Protein AF-A0A517WUX0-F1 (afdb_monomer_lite)

Secondary structure (DSSP, 8-state):
--HHHHHHHHTTHHHHHHHHHHHHHHHHHHHHHT-S-HHHHHHHHHHHHHTSS------PPP----PPPPP-

Sequence (72 aa):
MSRLRKIYQDCDVFTKAEALVDKSRARAEELAESVDNEDFKQLLKFFCETVLAEETPEEKPEPNVLMPQPIS

Radius of gyration: 21.58 Å; chains: 1; bounding box: 57×37×49 Å

Organism: NCBI:txid2527964

Foldseek 3Di:
DPVVVVVCVVVVVVVVVVVVLVVVLVVLLVVLVPDPDPVSSVVSVVCSCPVSNDPPPPPPPDPPPPDDDDDD

Structure (mmCIF, N/CA/C/O backbone):
data_AF-A0A517WUX0-F1
#
_entry.id   AF-A0A517WUX0-F1
#
loop_
_atom_site.group_PDB
_atom_site.id
_atom_site.type_symbol
_atom_site.label_atom_id
_atom_site.label_alt_id
_atom_site.label_comp_id
_atom_site.label_asym_id
_atom_site.label_entity_id
_atom_site.label_seq_id
_atom_site.pdbx_PDB_ins_code
_atom_site.Cartn_x
_atom_site.Cartn_y
_atom_site.Cartn_z
_atom_site.occupancy
_atom_site.B_iso_or_equiv
_atom_site.auth_seq_id
_atom_site.auth_comp_id
_atom_site.auth_asym_id
_atom_site.auth_atom_id
_atom_site.pdbx_PDB_model_num
ATOM 1 N N . MET A 1 1 ? 18.994 13.196 -28.945 1.00 53.16 1 MET A N 1
ATOM 2 C CA . MET A 1 1 ? 18.359 12.992 -27.619 1.00 53.16 1 MET A CA 1
ATOM 3 C C . MET A 1 1 ? 17.871 11.541 -27.405 1.00 53.16 1 MET A C 1
ATOM 5 O O . MET A 1 1 ? 16.900 11.332 -26.697 1.00 53.16 1 MET A O 1
ATOM 9 N N . SER A 1 2 ? 18.524 10.508 -27.966 1.00 61.09 2 SER A N 1
ATOM 10 C CA . SER A 1 2 ? 17.937 9.142 -28.019 1.00 61.09 2 SER A CA 1
ATOM 11 C C . SER A 1 2 ? 18.667 8.093 -27.170 1.00 61.09 2 SER A C 1
ATOM 13 O O . SER A 1 2 ? 18.100 7.057 -26.843 1.00 61.09 2 SER A O 1
ATOM 15 N N . ARG A 1 3 ? 19.926 8.351 -26.793 1.00 71.06 3 ARG A N 1
ATOM 16 C CA . ARG A 1 3 ? 20.772 7.389 -26.066 1.00 71.06 3 ARG A CA 1
ATOM 17 C C . ARG A 1 3 ? 20.389 7.261 -24.589 1.00 71.06 3 ARG A C 1
ATOM 19 O O . ARG A 1 3 ? 20.416 6.164 -24.055 1.00 71.06 3 ARG A O 1
ATOM 26 N N . LEU A 1 4 ? 19.978 8.365 -23.962 1.00 69.06 4 LEU A N 1
ATOM 27 C CA . LEU A 1 4 ? 19.586 8.390 -22.551 1.00 69.06 4 LEU A CA 1
ATOM 28 C C . LEU A 1 4 ? 18.289 7.601 -22.309 1.00 69.06 4 LEU A C 1
ATOM 30 O O . LEU A 1 4 ? 18.235 6.768 -21.416 1.00 69.06 4 LEU A O 1
ATOM 34 N N . ARG A 1 5 ? 17.279 7.784 -23.174 1.00 64.75 5 ARG A N 1
ATOM 35 C CA . ARG A 1 5 ? 16.014 7.027 -23.124 1.00 64.75 5 ARG A CA 1
ATOM 36 C C . ARG A 1 5 ? 16.238 5.519 -23.267 1.00 64.75 5 ARG A C 1
ATOM 38 O O . ARG A 1 5 ? 15.592 4.747 -22.572 1.00 64.75 5 ARG A O 1
ATOM 45 N N . LYS A 1 6 ? 17.184 5.128 -24.125 1.00 70.75 6 LYS A N 1
ATOM 46 C CA . LYS A 1 6 ? 17.552 3.727 -24.346 1.00 70.75 6 LYS A CA 1
ATOM 47 C C . LYS A 1 6 ? 18.238 3.113 -23.123 1.00 70.75 6 LYS A C 1
ATOM 49 O O . LYS A 1 6 ? 17.869 2.026 -22.727 1.00 70.75 6 LYS A O 1
ATOM 54 N N . ILE A 1 7 ? 19.120 3.856 -22.449 1.00 71.31 7 ILE A N 1
ATOM 55 C CA . ILE A 1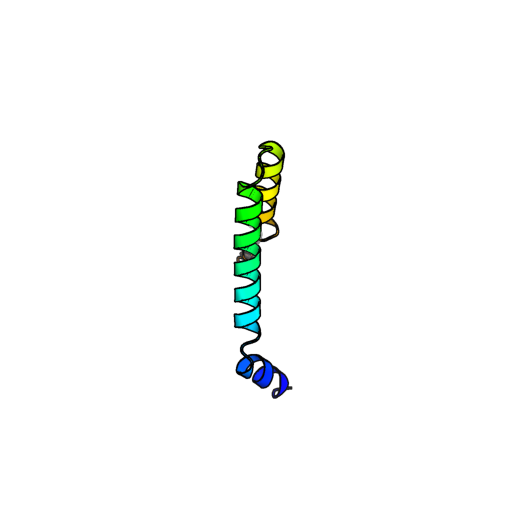 7 ? 19.732 3.415 -21.182 1.00 71.31 7 ILE A CA 1
ATOM 56 C C . ILE A 1 7 ? 18.678 3.241 -20.077 1.00 71.31 7 ILE A C 1
ATOM 58 O O . ILE A 1 7 ? 18.720 2.253 -19.357 1.00 71.31 7 ILE A O 1
ATOM 62 N N . TYR A 1 8 ? 17.710 4.156 -19.948 1.00 62.91 8 TYR A N 1
ATOM 63 C CA . TYR A 1 8 ? 16.630 4.001 -18.961 1.00 62.91 8 TYR A CA 1
ATOM 64 C C . TYR A 1 8 ? 15.737 2.781 -19.233 1.00 62.91 8 TYR A C 1
ATOM 66 O O . TYR A 1 8 ? 15.306 2.130 -18.283 1.00 62.91 8 TYR A O 1
ATOM 74 N N . GLN A 1 9 ? 15.487 2.467 -20.508 1.00 63.88 9 GLN A N 1
ATOM 75 C CA . GLN A 1 9 ? 14.782 1.248 -20.917 1.00 63.88 9 GLN A CA 1
ATOM 76 C C . GLN A 1 9 ? 15.622 -0.006 -20.645 1.00 63.88 9 GLN A C 1
ATOM 78 O O . GLN A 1 9 ? 15.130 -0.940 -20.027 1.00 63.88 9 GLN A O 1
ATOM 83 N N . ASP A 1 10 ? 16.900 -0.002 -21.029 1.00 68.31 10 ASP A N 1
ATOM 84 C CA . ASP A 1 10 ? 17.813 -1.139 -20.850 1.00 68.31 10 ASP A CA 1
ATOM 85 C C . ASP A 1 10 ? 18.105 -1.427 -19.362 1.00 68.31 10 ASP A C 1
ATOM 87 O O . ASP A 1 10 ? 18.383 -2.564 -18.985 1.00 68.31 10 ASP A O 1
ATOM 91 N N . CYS A 1 11 ? 18.045 -0.411 -18.494 1.00 70.56 11 CYS A N 1
ATOM 92 C CA . CYS A 1 11 ? 18.227 -0.553 -17.045 1.00 70.56 11 CYS A CA 1
ATOM 93 C C . CYS A 1 11 ? 16.935 -0.869 -16.273 1.00 70.56 11 CYS A C 1
ATOM 95 O O . CYS A 1 11 ? 17.000 -1.030 -15.046 1.00 70.56 11 CYS A O 1
ATOM 97 N N . ASP A 1 12 ? 15.800 -0.967 -16.975 1.00 69.50 12 ASP A N 1
ATOM 98 C CA . ASP A 1 12 ? 14.488 -1.316 -16.421 1.00 69.50 12 ASP A CA 1
ATOM 99 C C . ASP A 1 12 ? 14.102 -0.451 -15.205 1.00 69.50 12 ASP A C 1
ATOM 101 O O . ASP A 1 12 ? 13.567 -0.904 -14.193 1.00 69.50 12 ASP A O 1
ATOM 105 N N . VAL A 1 13 ? 14.484 0.828 -15.261 1.00 72.50 13 VAL A N 1
ATOM 106 C CA . VAL A 1 13 ? 14.444 1.728 -14.098 1.00 72.50 13 VAL A CA 1
ATOM 107 C C . VAL A 1 13 ? 13.006 2.063 -13.712 1.00 72.50 13 VAL A C 1
ATOM 109 O O . VAL A 1 13 ? 12.715 2.219 -12.531 1.00 72.50 13 VAL A O 1
ATOM 112 N N . PHE A 1 14 ? 12.112 2.131 -14.699 1.00 73.25 14 PHE A N 1
ATOM 113 C CA . PHE A 1 14 ? 10.691 2.398 -14.488 1.00 73.25 14 PHE A CA 1
ATOM 114 C C . PHE A 1 14 ? 10.003 1.232 -13.777 1.00 73.25 14 PHE A C 1
ATOM 116 O O . PHE A 1 14 ? 9.397 1.455 -12.738 1.00 73.25 14 PHE A O 1
ATOM 123 N N . THR A 1 15 ? 10.219 -0.004 -14.229 1.00 75.56 15 THR A N 1
ATOM 124 C CA . THR A 1 15 ? 9.699 -1.220 -13.581 1.00 75.56 15 THR A CA 1
ATOM 125 C C . THR A 1 15 ? 10.205 -1.362 -12.146 1.00 75.56 15 THR A C 1
ATOM 127 O O . THR A 1 15 ? 9.460 -1.706 -11.232 1.00 75.56 15 THR A O 1
ATOM 130 N N . LYS A 1 16 ? 11.486 -1.051 -11.903 1.00 76.94 16 LYS A N 1
ATOM 131 C CA . LYS A 1 16 ? 12.049 -1.053 -10.543 1.00 76.94 16 LYS A CA 1
ATOM 132 C C . LYS A 1 16 ? 11.456 0.038 -9.658 1.00 76.94 16 LYS A C 1
ATOM 134 O O . LYS A 1 16 ? 11.305 -0.188 -8.461 1.00 76.94 16 LYS A O 1
ATOM 139 N N . ALA A 1 17 ? 11.170 1.213 -10.214 1.00 80.56 17 ALA A N 1
ATOM 140 C CA . ALA A 1 17 ? 10.521 2.288 -9.477 1.00 80.56 17 ALA A CA 1
ATOM 141 C C . ALA A 1 17 ? 9.085 1.900 -9.104 1.00 80.56 17 ALA A C 1
ATOM 143 O O . ALA A 1 17 ? 8.718 2.042 -7.943 1.00 80.56 17 ALA A O 1
ATOM 144 N N . GLU A 1 18 ? 8.332 1.325 -10.042 1.00 81.56 18 GLU A N 1
ATOM 145 C CA . GLU A 1 18 ? 6.986 0.783 -9.816 1.00 81.56 18 GLU A CA 1
ATOM 146 C C . GLU A 1 18 ? 6.994 -0.263 -8.693 1.00 81.56 18 GLU A C 1
ATOM 148 O O . GLU A 1 18 ? 6.321 -0.097 -7.682 1.00 81.56 18 GLU A O 1
ATOM 153 N N . ALA A 1 19 ? 7.897 -1.246 -8.764 1.00 83.50 19 ALA A N 1
ATOM 154 C CA . ALA A 1 19 ? 8.032 -2.267 -7.724 1.00 83.50 19 ALA A CA 1
ATOM 155 C C . ALA A 1 19 ? 8.386 -1.695 -6.335 1.00 83.50 19 ALA A C 1
ATOM 157 O O . ALA A 1 19 ? 8.017 -2.262 -5.302 1.00 83.50 19 ALA A O 1
ATOM 158 N N . LEU A 1 20 ? 9.134 -0.586 -6.279 1.00 84.62 20 LEU A N 1
ATOM 159 C CA . LEU A 1 20 ? 9.425 0.107 -5.021 1.00 84.62 20 LEU A CA 1
ATOM 160 C C . LEU A 1 20 ? 8.201 0.855 -4.488 1.00 84.62 20 LEU A C 1
ATOM 162 O O . LEU A 1 20 ? 7.996 0.864 -3.272 1.00 84.62 20 LEU A O 1
ATOM 166 N N . VAL A 1 21 ? 7.403 1.454 -5.371 1.00 85.50 21 VAL 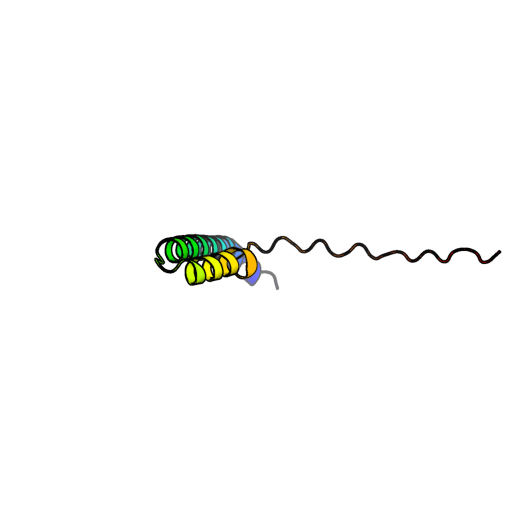A N 1
ATOM 167 C CA . VAL A 1 21 ? 6.144 2.120 -5.021 1.00 85.50 21 VAL A CA 1
ATOM 168 C C . VAL A 1 21 ? 5.142 1.100 -4.484 1.00 85.50 21 VAL A C 1
ATOM 170 O O . VAL A 1 21 ? 4.636 1.291 -3.378 1.00 85.50 21 VAL A O 1
ATOM 173 N N . ASP A 1 22 ? 4.959 -0.030 -5.166 1.00 85.62 22 ASP A N 1
ATOM 174 C CA . ASP A 1 22 ? 4.068 -1.113 -4.730 1.00 85.62 22 ASP A CA 1
ATOM 175 C C . ASP A 1 22 ? 4.462 -1.647 -3.355 1.00 85.62 22 ASP A C 1
ATOM 177 O O . ASP A 1 22 ? 3.643 -1.767 -2.441 1.00 85.62 22 ASP A O 1
ATOM 181 N N . LYS A 1 23 ? 5.762 -1.898 -3.161 1.00 88.44 23 LYS A N 1
ATOM 182 C CA . LYS A 1 23 ? 6.296 -2.333 -1.869 1.00 88.44 23 LYS A CA 1
ATOM 183 C C . LYS A 1 23 ? 6.080 -1.286 -0.777 1.00 88.44 23 LYS A C 1
ATOM 185 O O . LYS A 1 23 ? 5.833 -1.643 0.375 1.00 88.44 23 LYS A O 1
ATOM 190 N N . SER A 1 24 ? 6.214 -0.004 -1.112 1.00 87.06 24 SER A N 1
ATOM 191 C CA . SER A 1 24 ? 5.977 1.090 -0.171 1.00 87.06 24 SER A CA 1
ATOM 192 C C . SER A 1 24 ? 4.508 1.166 0.239 1.00 87.06 24 SER A C 1
ATOM 194 O O . SER A 1 24 ? 4.233 1.360 1.422 1.00 87.06 24 SER A O 1
ATOM 196 N N . ARG A 1 25 ? 3.578 0.976 -0.706 1.00 87.56 25 ARG A N 1
ATOM 197 C CA . ARG A 1 25 ? 2.134 0.942 -0.445 1.00 87.56 25 ARG A CA 1
ATOM 198 C C . ARG A 1 25 ? 1.765 -0.219 0.472 1.00 87.56 25 ARG A C 1
ATOM 200 O O . ARG A 1 25 ? 1.207 0.019 1.537 1.00 87.56 25 ARG A O 1
ATOM 207 N N . ALA A 1 26 ? 2.170 -1.439 0.119 1.00 89.19 26 ALA A N 1
ATOM 208 C CA . ALA A 1 26 ? 1.892 -2.628 0.925 1.00 89.19 26 ALA A CA 1
ATOM 209 C C . ALA A 1 26 ? 2.405 -2.469 2.366 1.00 89.19 26 ALA A C 1
ATOM 211 O O . ALA A 1 26 ? 1.712 -2.777 3.331 1.00 89.19 26 ALA A O 1
ATOM 212 N N . ARG A 1 27 ? 3.604 -1.897 2.529 1.00 89.56 27 ARG A N 1
ATOM 213 C CA . ARG A 1 27 ? 4.166 -1.626 3.855 1.00 89.56 27 ARG A CA 1
ATOM 214 C C . ARG A 1 27 ? 3.388 -0.559 4.631 1.00 89.56 27 ARG A C 1
ATOM 216 O O . ARG A 1 27 ? 3.309 -0.643 5.854 1.00 89.56 27 ARG A O 1
ATOM 223 N N . ALA A 1 28 ? 2.869 0.462 3.953 1.00 89.31 28 ALA A N 1
ATOM 224 C CA . ALA A 1 28 ? 2.050 1.495 4.582 1.00 89.31 28 ALA A CA 1
ATOM 225 C C . ALA A 1 28 ? 0.698 0.933 5.051 1.00 89.31 28 ALA A C 1
ATOM 227 O O . ALA A 1 28 ? 0.255 1.267 6.148 1.00 89.31 28 ALA A O 1
ATOM 228 N N . GLU A 1 29 ? 0.098 0.027 4.278 1.00 89.50 29 GLU A N 1
ATOM 229 C CA . GLU A 1 29 ? -1.133 -0.682 4.643 1.00 89.50 29 GLU A CA 1
ATOM 230 C C . GLU A 1 29 ? -0.922 -1.618 5.839 1.00 89.50 29 GLU A C 1
ATOM 232 O O . GLU A 1 29 ? -1.680 -1.557 6.807 1.00 89.50 29 GLU A O 1
ATOM 237 N N . GLU A 1 30 ? 0.147 -2.422 5.830 1.00 93.44 30 GLU A N 1
ATOM 238 C CA . GLU A 1 30 ? 0.528 -3.257 6.978 1.00 93.44 30 GLU A CA 1
ATOM 239 C C . GLU A 1 30 ? 0.742 -2.415 8.241 1.00 93.44 30 GLU A C 1
ATOM 241 O O . GLU A 1 30 ? 0.285 -2.778 9.328 1.00 93.44 30 GLU A O 1
ATOM 246 N N . LEU A 1 31 ? 1.409 -1.263 8.103 1.00 91.38 31 LEU A N 1
ATOM 247 C CA . LEU A 1 31 ? 1.621 -0.343 9.214 1.00 91.38 31 LEU A CA 1
ATOM 248 C C . LEU A 1 31 ? 0.290 0.204 9.736 1.00 91.38 31 LEU A C 1
ATOM 250 O O . LEU A 1 31 ? 0.079 0.191 10.946 1.00 91.38 31 LEU A O 1
ATOM 254 N N . ALA A 1 32 ? -0.603 0.647 8.851 1.00 91.31 32 ALA A N 1
ATOM 255 C CA . ALA A 1 32 ? -1.921 1.145 9.228 1.00 91.31 32 ALA A CA 1
ATOM 256 C C . ALA A 1 32 ? -2.733 0.084 9.986 1.00 91.31 32 ALA A C 1
ATOM 258 O O . ALA A 1 32 ? -3.345 0.397 11.004 1.00 91.31 32 ALA A O 1
ATOM 259 N N . GLU A 1 33 ? -2.702 -1.173 9.540 1.00 90.31 33 GLU A N 1
ATOM 260 C CA . GLU A 1 33 ? -3.431 -2.262 10.197 1.00 90.31 33 GLU A CA 1
ATOM 261 C C . GLU A 1 33 ? -2.834 -2.629 11.564 1.00 90.31 33 GLU A C 1
ATOM 263 O O . GLU A 1 33 ? -3.572 -2.962 12.488 1.00 90.31 33 GLU A O 1
ATOM 268 N N . SER A 1 34 ? -1.513 -2.496 11.723 1.00 94.50 34 SER A N 1
ATOM 269 C CA . SER A 1 34 ? -0.812 -2.768 12.986 1.00 94.50 34 SER A CA 1
ATOM 270 C C . SER A 1 34 ? -1.039 -1.727 14.092 1.00 94.50 34 SER A C 1
ATOM 272 O O . SER A 1 34 ? -0.592 -1.928 15.220 1.00 94.50 34 SER A O 1
ATOM 274 N N . VAL A 1 35 ? -1.696 -0.603 13.791 1.00 94.62 35 VAL A N 1
ATOM 275 C CA . VAL A 1 35 ? -1.978 0.454 14.767 1.00 94.62 35 VAL A CA 1
ATOM 276 C C . VAL A 1 35 ? -3.203 0.096 15.615 1.00 94.62 35 VAL A C 1
ATOM 278 O O . VAL A 1 35 ? -4.284 -0.143 15.088 1.00 94.62 35 VAL A O 1
ATOM 281 N N . ASP A 1 36 ? -3.062 0.143 16.941 1.00 91.88 36 ASP A N 1
ATOM 282 C CA . ASP A 1 36 ? -4.156 -0.155 17.885 1.00 91.88 36 ASP A CA 1
ATOM 283 C C . ASP A 1 36 ? -5.192 0.977 18.010 1.00 91.88 36 ASP A C 1
ATOM 285 O O . ASP A 1 36 ? -6.339 0.753 18.391 1.00 91.88 36 ASP A O 1
ATOM 289 N N . ASN A 1 37 ? -4.788 2.221 17.739 1.00 95.31 37 ASN A N 1
ATOM 290 C CA . ASN A 1 37 ? -5.682 3.372 17.810 1.00 95.31 37 ASN A CA 1
ATOM 291 C C . ASN A 1 37 ? -6.529 3.471 16.533 1.00 95.31 37 ASN A C 1
ATOM 293 O O . ASN A 1 37 ? -6.005 3.762 15.459 1.00 95.31 37 ASN A O 1
ATOM 297 N N . GLU A 1 38 ? -7.837 3.269 16.666 1.00 92.75 38 GLU A N 1
ATOM 298 C CA . GLU A 1 38 ? -8.759 3.222 15.525 1.00 92.75 38 GLU A CA 1
ATOM 299 C C . GLU A 1 38 ? -8.844 4.544 14.744 1.00 92.75 38 GLU A C 1
ATOM 301 O O . GLU A 1 38 ? -8.818 4.519 13.513 1.00 92.75 38 GLU A O 1
ATOM 306 N N . ASP A 1 39 ? -8.838 5.699 15.418 1.00 92.62 39 ASP A N 1
ATOM 307 C CA . ASP A 1 39 ? -8.863 7.007 14.742 1.00 92.62 39 ASP A CA 1
ATOM 308 C C . ASP A 1 39 ? -7.597 7.218 13.895 1.00 92.62 39 ASP A C 1
ATOM 310 O O . ASP A 1 39 ? -7.640 7.699 12.759 1.00 92.62 39 ASP A O 1
ATOM 314 N N . PHE A 1 40 ? -6.444 6.818 14.435 1.00 91.69 40 PHE A N 1
ATOM 315 C CA . PHE A 1 40 ? -5.164 6.924 13.746 1.00 91.69 40 PHE A CA 1
ATOM 316 C C . PHE A 1 40 ? -5.043 5.909 12.603 1.00 91.69 40 PHE A C 1
ATOM 318 O O . PHE A 1 40 ? -4.569 6.260 11.522 1.00 91.69 40 PHE A O 1
ATOM 325 N N . LYS A 1 41 ? -5.542 4.681 12.788 1.00 93.25 41 LYS A N 1
ATOM 326 C CA . LYS A 1 41 ? -5.661 3.669 11.728 1.00 93.25 41 LYS A CA 1
ATOM 327 C C . LYS A 1 41 ? -6.505 4.185 10.566 1.00 93.25 41 LYS A C 1
ATOM 329 O O . LYS A 1 41 ? -6.094 4.057 9.415 1.00 93.25 41 LYS A O 1
ATOM 334 N N . GLN A 1 42 ? -7.648 4.808 10.847 1.00 92.31 42 GLN A N 1
ATOM 335 C CA . GLN A 1 42 ? -8.519 5.368 9.815 1.00 92.31 42 GLN A CA 1
ATOM 336 C C . GLN A 1 42 ? -7.834 6.499 9.034 1.00 92.31 42 GLN A C 1
ATOM 338 O O . GLN A 1 42 ? -7.927 6.539 7.806 1.00 92.31 42 GLN A O 1
ATOM 343 N N . LEU A 1 43 ? -7.088 7.375 9.716 1.00 93.12 43 LEU A N 1
ATOM 344 C CA . LEU A 1 43 ? -6.291 8.414 9.059 1.00 93.12 43 LEU A CA 1
ATOM 345 C C . LEU A 1 43 ? -5.210 7.819 8.141 1.00 93.12 43 LEU A C 1
ATOM 347 O O . LEU A 1 43 ? -5.021 8.293 7.021 1.00 93.12 43 LEU A O 1
ATOM 351 N N . LEU A 1 44 ? -4.507 6.780 8.598 1.00 91.69 44 LEU A N 1
ATOM 352 C CA . LEU A 1 44 ? -3.466 6.115 7.811 1.00 91.69 44 LEU A CA 1
ATOM 353 C C . LEU A 1 44 ? -4.043 5.372 6.600 1.00 91.69 44 LEU A C 1
ATOM 355 O O . LEU A 1 44 ? -3.454 5.434 5.522 1.00 91.69 44 LEU A O 1
ATOM 359 N N . LYS A 1 45 ? -5.212 4.736 6.741 1.00 91.31 45 LYS A N 1
ATOM 360 C CA . LYS A 1 45 ? -5.939 4.126 5.616 1.00 91.31 45 LYS A CA 1
ATOM 361 C C . LYS A 1 45 ? -6.327 5.176 4.577 1.00 91.31 45 LYS A C 1
ATOM 363 O O . LYS A 1 45 ? -5.993 5.016 3.408 1.00 91.31 45 LYS A O 1
ATOM 368 N N . PHE A 1 46 ? -6.891 6.305 5.011 1.00 91.50 46 PHE A N 1
ATOM 369 C CA . PHE A 1 46 ? -7.196 7.427 4.119 1.00 91.50 46 PHE A CA 1
ATOM 370 C C . PHE A 1 46 ? -5.950 7.955 3.391 1.00 91.50 46 PHE A C 1
ATOM 372 O O . PHE A 1 46 ? -5.992 8.225 2.193 1.00 91.50 46 PHE A O 1
ATOM 379 N N . PHE A 1 47 ? -4.818 8.081 4.087 1.00 90.12 47 PHE A N 1
ATOM 380 C CA . PHE A 1 47 ? -3.555 8.487 3.469 1.00 90.12 47 PHE A CA 1
ATOM 381 C C . PHE A 1 47 ? -3.093 7.501 2.382 1.00 90.12 47 PHE A C 1
ATOM 383 O O . PHE A 1 47 ? -2.646 7.931 1.315 1.00 90.12 47 PHE A O 1
ATOM 390 N N . CYS A 1 48 ? -3.243 6.194 2.619 1.00 90.12 48 CYS A N 1
ATOM 391 C CA . CYS A 1 48 ? -2.910 5.163 1.634 1.00 90.12 48 CYS A CA 1
ATOM 392 C C . CYS A 1 48 ? -3.825 5.223 0.398 1.00 90.12 48 CYS A C 1
ATOM 394 O O . CYS A 1 48 ? -3.345 5.097 -0.727 1.00 90.12 48 CYS A O 1
ATOM 396 N N . GLU A 1 49 ? -5.120 5.468 0.606 1.00 87.69 49 GLU 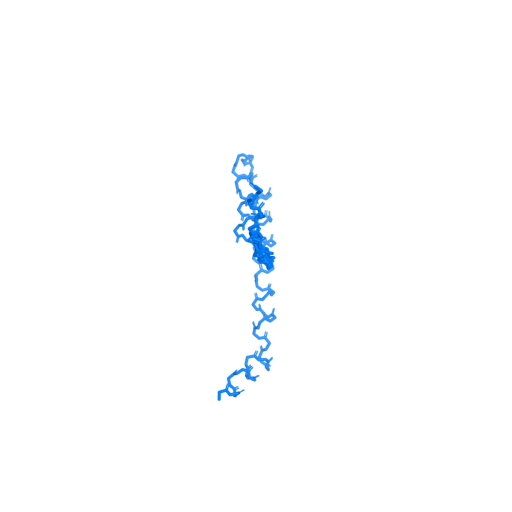A N 1
ATOM 397 C CA . GLU A 1 49 ? -6.142 5.530 -0.447 1.00 87.69 49 GLU A CA 1
ATOM 398 C C . GLU A 1 49 ? -6.127 6.826 -1.266 1.00 87.69 49 GLU A C 1
ATOM 400 O O . GLU A 1 49 ? -6.721 6.865 -2.339 1.00 87.69 49 GLU A O 1
ATOM 405 N N . THR A 1 50 ? -5.478 7.889 -0.782 1.00 88.62 50 THR A N 1
ATOM 406 C CA . THR A 1 50 ? -5.485 9.202 -1.451 1.00 88.62 50 THR A CA 1
ATOM 407 C C . THR A 1 50 ? -4.112 9.620 -1.944 1.00 88.62 50 THR A C 1
ATOM 409 O O . THR A 1 50 ? -3.926 9.842 -3.134 1.00 88.62 50 THR A O 1
ATOM 412 N N . VAL A 1 51 ? -3.136 9.728 -1.042 1.00 87.62 51 VAL A N 1
ATOM 413 C CA . VAL A 1 51 ? -1.803 10.249 -1.367 1.00 87.62 51 VAL A CA 1
ATOM 414 C C . VAL A 1 51 ? -0.937 9.168 -1.980 1.00 87.62 51 VAL A C 1
ATOM 416 O O . VAL A 1 51 ? -0.188 9.437 -2.915 1.00 87.62 51 VAL A O 1
ATOM 419 N N . LEU A 1 52 ? -1.014 7.951 -1.439 1.00 85.88 52 LEU A N 1
ATOM 420 C CA . LEU A 1 52 ? -0.268 6.843 -2.011 1.00 85.88 52 LEU A CA 1
ATOM 421 C C . LEU A 1 52 ? -0.992 6.213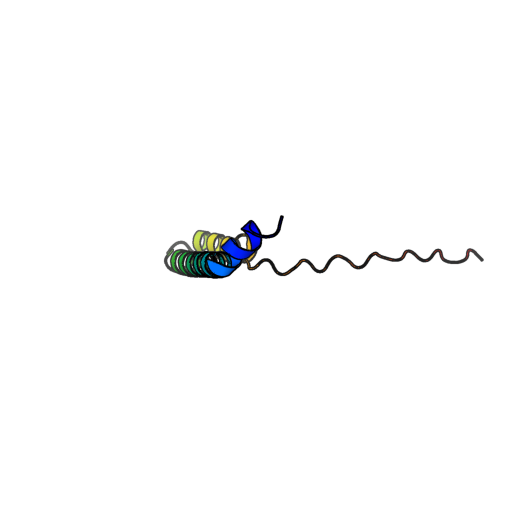 -3.188 1.00 85.88 52 LEU A C 1
ATOM 423 O O . LEU A 1 52 ? -0.341 5.413 -3.835 1.00 85.88 52 LEU A O 1
ATOM 427 N N . ALA A 1 53 ? -2.274 6.499 -3.454 1.00 82.06 53 ALA A N 1
ATOM 428 C CA . ALA A 1 53 ? -3.092 5.895 -4.516 1.00 82.06 53 ALA A CA 1
ATOM 429 C C . ALA A 1 53 ? -2.351 5.766 -5.854 1.00 82.06 53 ALA A C 1
ATOM 431 O O . ALA A 1 53 ? -1.467 6.563 -6.164 1.00 82.06 53 ALA A O 1
ATOM 432 N N . GLU A 1 54 ? -2.680 4.741 -6.642 1.00 79.69 54 GLU A N 1
ATOM 433 C CA . GLU A 1 54 ? -2.200 4.713 -8.024 1.00 79.69 54 GLU A CA 1
ATOM 434 C C . GLU A 1 54 ? -2.686 5.980 -8.726 1.00 79.69 54 GLU A C 1
ATOM 436 O O . GLU A 1 54 ? -3.843 6.375 -8.566 1.00 79.69 54 GLU A O 1
ATOM 441 N N . GLU A 1 55 ? -1.800 6.622 -9.489 1.00 68.25 55 GLU A N 1
ATOM 442 C CA . GLU A 1 55 ? -2.180 7.730 -10.355 1.00 68.25 55 GLU A CA 1
ATOM 443 C C . GLU A 1 55 ? -3.084 7.168 -11.461 1.00 68.25 55 GLU A C 1
ATOM 445 O O . GLU A 1 55 ? -2.640 6.864 -12.569 1.00 68.25 55 GLU A O 1
ATOM 450 N N . THR A 1 56 ? -4.374 6.992 -11.166 1.00 60.00 56 THR A N 1
ATOM 451 C CA . THR A 1 56 ? -5.378 6.816 -12.208 1.00 60.00 56 THR A CA 1
ATOM 452 C C . THR A 1 56 ? -5.305 8.067 -13.069 1.00 60.00 56 THR A C 1
ATOM 454 O O . THR A 1 56 ? -5.444 9.163 -12.518 1.00 60.00 56 THR A O 1
ATOM 457 N N . PRO A 1 57 ? -5.051 7.947 -14.384 1.00 56.66 57 PRO A N 1
ATOM 458 C CA . PRO A 1 57 ? -4.995 9.109 -15.249 1.00 56.66 57 PRO A CA 1
ATOM 459 C C . PRO A 1 57 ? -6.315 9.853 -15.092 1.00 56.66 57 PRO A C 1
ATOM 461 O O . PRO A 1 57 ? -7.364 9.298 -15.414 1.00 56.66 57 PRO A O 1
ATOM 464 N N . GLU A 1 58 ? -6.250 11.068 -14.541 1.00 57.28 58 GLU A N 1
ATOM 465 C CA . GLU A 1 58 ? -7.410 11.939 -14.389 1.00 57.28 58 GLU A CA 1
ATOM 466 C C . GLU A 1 58 ? -8.166 11.929 -15.720 1.00 57.28 58 GLU A C 1
ATOM 468 O O . GLU A 1 58 ? -7.597 12.271 -16.767 1.00 57.28 58 GLU A O 1
ATOM 473 N N . GLU A 1 59 ? -9.429 11.491 -15.697 1.00 55.06 59 GLU A N 1
ATOM 474 C CA . GLU A 1 59 ? -10.344 11.719 -16.805 1.00 55.06 59 GLU A CA 1
ATOM 475 C C . GLU A 1 59 ? -10.368 13.230 -17.009 1.00 55.06 59 GLU A C 1
ATOM 477 O O . GLU A 1 59 ? -10.986 13.972 -16.244 1.00 55.06 59 GLU A O 1
ATOM 482 N N . LYS A 1 60 ? -9.598 13.709 -17.994 1.00 54.47 60 LYS A N 1
ATOM 483 C CA . LYS A 1 60 ? -9.609 15.115 -18.382 1.00 54.47 60 LYS A CA 1
ATOM 484 C C . LYS A 1 60 ? -11.077 15.479 -18.566 1.00 54.47 60 LYS A C 1
ATOM 486 O O . LYS A 1 60 ? -11.718 14.820 -19.387 1.00 54.47 60 LYS A O 1
ATOM 491 N N . PRO A 1 61 ? -11.608 16.481 -17.844 1.00 60.12 61 PRO A N 1
ATOM 492 C CA . PRO A 1 61 ? -12.992 16.870 -18.028 1.00 60.12 61 PRO A CA 1
ATOM 493 C C . PRO A 1 61 ? -13.178 17.166 -19.512 1.00 60.12 61 PRO A C 1
ATOM 495 O O . PRO A 1 61 ? -12.440 17.982 -20.080 1.00 60.12 61 PRO A O 1
ATOM 498 N N . GLU A 1 62 ? -14.093 16.437 -20.156 1.00 60.38 62 GLU A N 1
ATOM 499 C CA . GLU A 1 62 ? -14.421 16.686 -21.552 1.00 60.38 62 GLU A CA 1
ATOM 500 C C . GLU A 1 62 ? -14.755 18.177 -21.677 1.00 60.38 62 GLU A C 1
ATOM 502 O O . GLU A 1 62 ? -15.513 18.704 -20.852 1.00 60.38 62 GLU A O 1
ATOM 507 N N . PRO A 1 63 ? -14.149 18.904 -22.631 1.00 63.44 63 PRO A N 1
ATOM 508 C CA . PRO A 1 63 ? -14.406 20.324 -22.767 1.00 63.44 63 PRO A CA 1
ATOM 509 C C . PRO A 1 63 ? -15.903 20.503 -23.005 1.00 63.44 63 PRO A C 1
ATOM 511 O O . PRO A 1 63 ? -16.424 20.093 -24.039 1.00 63.44 63 PRO A O 1
ATOM 514 N N . ASN A 1 64 ? -16.590 21.090 -22.023 1.00 62.47 64 ASN A N 1
ATOM 515 C CA . ASN A 1 64 ? -18.007 21.402 -22.106 1.00 62.47 64 ASN A CA 1
ATOM 516 C C . ASN A 1 64 ? -18.205 22.361 -23.287 1.00 62.47 64 ASN A C 1
ATOM 518 O O . ASN A 1 64 ? -17.921 23.558 -23.188 1.00 62.47 64 ASN A O 1
ATOM 522 N N . VAL A 1 65 ? -18.617 21.818 -24.434 1.00 60.84 65 VAL A N 1
ATOM 523 C CA . VAL A 1 65 ? -18.923 22.595 -25.632 1.00 60.84 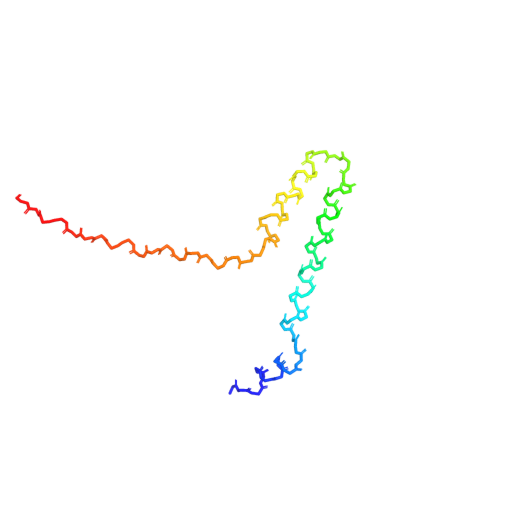65 VAL A CA 1
ATOM 524 C C . VAL A 1 65 ? -20.218 23.346 -25.341 1.00 60.84 65 VAL A C 1
ATOM 526 O O . VAL A 1 65 ? -21.315 22.849 -25.584 1.00 60.84 65 VAL A O 1
ATOM 529 N N . LEU A 1 66 ? -20.090 24.552 -24.786 1.00 62.91 66 LEU A N 1
ATOM 530 C CA . LEU A 1 66 ? -21.171 25.527 -24.680 1.00 62.91 66 LEU A CA 1
ATOM 531 C C . LEU A 1 66 ? -21.640 25.883 -26.097 1.00 62.91 66 LEU A C 1
ATOM 533 O O . LEU A 1 66 ? -21.133 26.815 -26.719 1.00 62.91 66 LEU A O 1
ATOM 537 N N . MET A 1 67 ? -22.593 25.121 -26.631 1.00 59.44 67 MET A N 1
ATOM 538 C CA . MET A 1 67 ? -23.303 25.500 -27.847 1.00 59.44 67 MET A CA 1
ATOM 539 C C . MET A 1 67 ? -24.183 26.716 -27.516 1.00 59.44 67 MET A C 1
ATOM 541 O O . MET A 1 67 ? -25.032 26.614 -26.625 1.00 59.44 67 MET A O 1
ATOM 545 N N . PRO A 1 68 ? -24.018 27.870 -28.188 1.00 63.22 68 PRO A N 1
ATOM 546 C CA . PRO A 1 68 ? -24.928 28.987 -27.994 1.00 63.22 68 PRO A CA 1
ATOM 547 C C . PRO A 1 68 ? -26.315 28.597 -28.518 1.00 63.22 68 PRO A C 1
ATOM 549 O O . PRO A 1 68 ? -26.477 28.228 -29.681 1.00 63.22 68 PRO A O 1
ATOM 552 N N . GLN A 1 69 ? -27.315 28.660 -27.640 1.00 63.91 69 GLN A N 1
ATOM 553 C CA . GLN A 1 69 ? -28.721 28.499 -28.009 1.00 63.91 69 GLN A CA 1
ATOM 554 C C . GLN A 1 69 ? -29.136 29.678 -28.912 1.00 63.91 69 GLN A C 1
ATOM 556 O O . GLN A 1 69 ? -28.808 30.824 -28.584 1.00 63.91 69 GLN A O 1
ATOM 561 N N . PRO A 1 70 ? -29.842 29.443 -30.034 1.00 62.69 70 PRO A N 1
ATOM 562 C CA . PRO A 1 70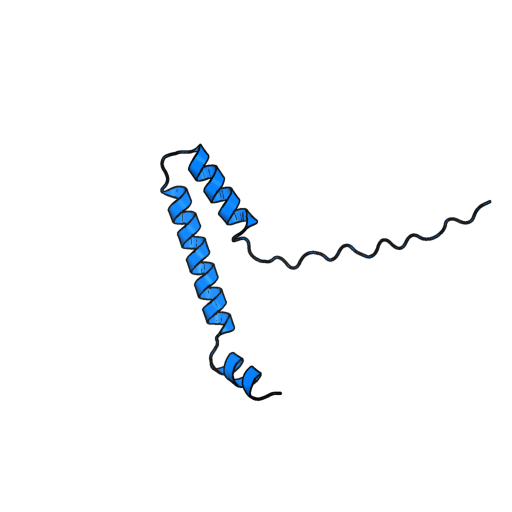 ? -30.349 30.524 -30.866 1.00 62.69 70 PRO A CA 1
ATOM 563 C C . PRO A 1 70 ? -31.429 31.292 -30.097 1.00 62.69 70 PRO A C 1
ATOM 565 O O . PRO A 1 70 ? -32.427 30.723 -29.657 1.00 62.69 70 PRO A O 1
ATOM 568 N N . ILE A 1 71 ? -31.209 32.593 -29.926 1.00 67.06 71 ILE A N 1
ATOM 569 C CA . ILE A 1 71 ? -32.191 33.516 -29.355 1.00 67.06 71 ILE A CA 1
ATOM 570 C C . ILE A 1 71 ? -33.341 33.614 -30.370 1.00 67.06 71 ILE A C 1
ATOM 572 O O . ILE A 1 71 ? -33.101 33.992 -31.518 1.00 67.06 71 ILE A O 1
ATOM 576 N N . SER A 1 72 ? -34.546 33.199 -29.964 1.00 63.94 72 SER A N 1
ATOM 577 C CA . SER A 1 72 ? -35.794 33.396 -30.725 1.00 63.94 72 SER A CA 1
ATOM 578 C C . SER A 1 72 ? -36.353 34.798 -30.528 1.00 63.94 72 SER A C 1
ATOM 580 O O . SER A 1 72 ? -36.175 35.339 -29.413 1.00 63.94 72 SER A O 1
#

pLDDT: mean 77.55, std 13.23, range [53.16, 95.31]